Protein AF-A0A735VTB1-F1 (afdb_monomer_lite)

Secondary structure (DSSP, 8-state):
-HHHHHHHHHHT-------PEEETTEEEES--TTS--EETTBPPS---EEESSSTT-TTSEEE-

Organism: NCBI:txid1192842

Foldseek 3Di:
DVVVVVVVVVVPDDDDDQDFDDDPVWTWRCPDPVRAIDTVNDGDPDWDWDAPDDPPPPVRIDID

pLDDT: mean 88.19, std 7.37, range [62.56, 97.25]

Radius of gyration: 19.73 Å; chains: 1; bounding box: 56×38×30 Å

Structure (mmCIF, N/CA/C/O backbone):
data_AF-A0A735VTB1-F1
#
_entry.id   AF-A0A735VTB1-F1
#
loop_
_atom_site.group_PDB
_atom_site.id
_atom_site.type_symbol
_atom_site.label_atom_id
_atom_site.label_alt_id
_atom_site.label_comp_id
_atom_site.label_asym_id
_atom_site.label_entity_id
_atom_site.label_seq_id
_atom_site.pdbx_PDB_ins_code
_atom_site.Cartn_x
_atom_site.Cartn_y
_atom_site.Cartn_z
_atom_site.occupancy
_atom_site.B_iso_or_equiv
_atom_site.auth_seq_id
_atom_site.auth_comp_id
_atom_site.auth_asym_id
_atom_site.auth_atom_id
_atom_site.pdbx_PDB_model_num
ATOM 1 N N . MET A 1 1 ? 38.141 25.650 19.061 1.00 62.56 1 MET A N 1
ATOM 2 C CA . MET A 1 1 ? 36.721 26.083 19.030 1.00 62.56 1 MET A CA 1
ATOM 3 C C . MET A 1 1 ? 36.026 25.802 17.695 1.00 62.56 1 MET A C 1
ATOM 5 O O . MET A 1 1 ? 35.027 25.102 17.716 1.00 62.56 1 MET A O 1
ATOM 9 N N . LYS A 1 2 ? 36.554 26.224 16.530 1.00 72.12 2 LYS A N 1
ATOM 10 C CA . LYS A 1 2 ? 35.930 25.946 15.208 1.00 72.12 2 LYS A CA 1
ATOM 11 C C . LYS A 1 2 ? 35.608 24.463 14.931 1.00 72.12 2 LYS A C 1
ATOM 13 O O . LYS A 1 2 ? 34.550 24.167 14.397 1.00 72.12 2 LYS A O 1
ATOM 18 N N . ARG A 1 3 ? 36.483 23.530 15.333 1.00 79.25 3 ARG A N 1
ATOM 19 C CA . ARG A 1 3 ? 36.264 22.077 15.155 1.00 79.25 3 ARG A CA 1
ATOM 20 C C . ARG A 1 3 ? 35.124 21.519 16.023 1.00 79.25 3 ARG A C 1
ATOM 22 O O . ARG A 1 3 ? 34.396 20.650 15.569 1.00 79.25 3 ARG A O 1
ATOM 29 N N . LEU A 1 4 ? 34.948 22.055 1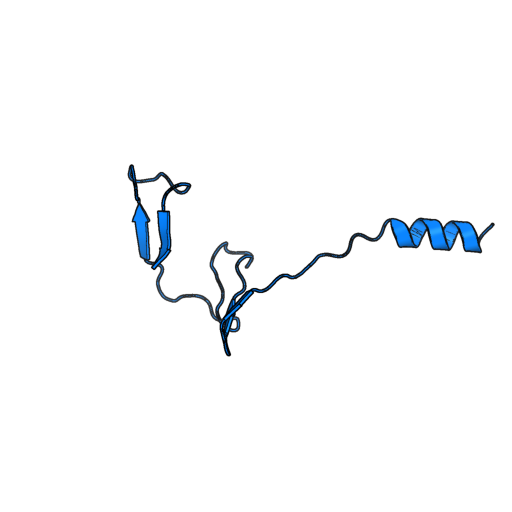7.235 1.00 84.62 4 LEU A N 1
ATOM 30 C CA . LEU A 1 4 ? 33.849 21.687 18.141 1.00 84.62 4 LEU A CA 1
ATOM 31 C C . LEU A 1 4 ? 32.506 22.237 17.637 1.00 84.62 4 LEU A C 1
ATOM 33 O O . LEU A 1 4 ? 31.504 21.537 17.683 1.00 84.62 4 LEU A O 1
ATOM 37 N N . LEU A 1 5 ? 32.510 23.455 17.084 1.00 85.62 5 LEU A N 1
ATOM 38 C CA . LEU A 1 5 ? 31.344 24.046 16.417 1.00 85.62 5 LEU A CA 1
ATOM 39 C C . LEU A 1 5 ? 30.903 23.241 15.184 1.00 85.62 5 LEU A C 1
ATOM 41 O O . LEU A 1 5 ? 29.710 23.022 15.005 1.00 85.62 5 LEU A O 1
ATOM 45 N N . LEU A 1 6 ? 31.844 22.753 14.365 1.00 87.19 6 LEU A N 1
ATOM 46 C CA . LEU A 1 6 ? 31.515 21.880 13.229 1.00 87.19 6 LEU A CA 1
ATOM 47 C C . LEU A 1 6 ? 30.900 20.545 13.675 1.00 87.19 6 LEU A C 1
ATOM 49 O O . LEU A 1 6 ? 29.935 20.087 13.072 1.00 87.19 6 LEU A O 1
ATOM 53 N N . ALA A 1 7 ? 31.447 19.931 14.727 1.00 86.19 7 ALA A N 1
ATOM 54 C CA . ALA A 1 7 ? 30.930 18.669 15.252 1.00 86.19 7 ALA A CA 1
ATOM 55 C C . ALA A 1 7 ? 29.504 18.822 15.809 1.00 86.19 7 ALA A C 1
ATOM 57 O O . ALA A 1 7 ? 28.651 17.982 15.539 1.00 86.19 7 ALA A O 1
ATOM 58 N N . ALA A 1 8 ? 29.226 19.923 16.516 1.00 87.50 8 ALA A N 1
ATOM 59 C CA . ALA A 1 8 ? 27.886 20.232 17.008 1.00 87.50 8 ALA A CA 1
ATOM 60 C C . ALA A 1 8 ? 26.871 20.429 15.866 1.00 87.50 8 ALA A C 1
ATOM 62 O O . ALA A 1 8 ? 25.734 19.983 15.977 1.00 87.50 8 ALA A O 1
ATOM 63 N N . LEU A 1 9 ? 27.285 21.038 14.749 1.00 87.44 9 LEU A N 1
ATOM 64 C CA . LEU A 1 9 ? 26.417 21.240 13.586 1.00 87.44 9 LEU A CA 1
ATOM 65 C C . LEU A 1 9 ? 26.044 19.919 12.891 1.00 87.44 9 LEU A C 1
ATOM 67 O O . LEU A 1 9 ? 24.905 19.764 12.456 1.00 87.44 9 LEU A O 1
ATOM 71 N N . LEU A 1 10 ? 26.972 18.956 12.811 1.00 86.50 10 LEU A N 1
ATOM 72 C CA . LEU A 1 10 ? 26.709 17.653 12.186 1.00 86.50 10 LEU A CA 1
ATOM 73 C C . LEU A 1 10 ? 25.669 16.815 12.945 1.00 86.50 10 LEU A C 1
ATOM 75 O O . LEU A 1 10 ? 24.933 16.060 12.317 1.00 86.50 10 LEU A O 1
ATOM 79 N N . VAL A 1 11 ? 25.583 16.952 14.272 1.00 84.38 11 VAL A N 1
ATOM 80 C CA . VAL A 1 11 ? 24.619 16.206 15.106 1.00 84.38 11 VAL A CA 1
ATOM 81 C C . VAL A 1 11 ? 23.172 16.644 14.845 1.00 84.38 11 VAL A C 1
ATOM 83 O O . VAL A 1 11 ? 22.249 15.854 15.020 1.00 84.38 11 VAL A O 1
ATOM 86 N N . CYS A 1 12 ? 22.956 17.873 14.371 1.00 85.56 12 CYS A N 1
ATOM 87 C CA . CYS A 1 12 ? 21.619 18.392 14.072 1.00 85.56 12 CYS A CA 1
ATOM 88 C C . CYS A 1 12 ? 21.052 17.909 12.725 1.00 85.56 12 CYS A C 1
ATOM 90 O O . CYS A 1 12 ? 19.900 18.206 12.404 1.00 85.56 12 CYS A O 1
ATOM 92 N N . ILE A 1 13 ? 21.833 17.186 11.919 1.00 84.94 13 ILE A N 1
ATOM 93 C CA . ILE A 1 13 ? 21.385 16.691 10.617 1.00 84.94 13 ILE A CA 1
ATOM 94 C C . ILE A 1 13 ? 20.544 15.432 10.846 1.00 84.94 13 ILE A C 1
ATOM 96 O O . ILE A 1 13 ? 21.061 14.340 11.067 1.00 84.94 13 ILE A O 1
ATOM 100 N N . SER A 1 14 ? 19.223 15.590 10.804 1.00 81.38 14 SER A N 1
ATOM 101 C CA . SER A 1 14 ? 18.300 14.454 10.815 1.00 81.38 14 SER A CA 1
ATOM 102 C C . SER A 1 14 ? 18.350 13.743 9.463 1.00 81.38 14 SER A C 1
ATOM 104 O O . SER A 1 14 ? 18.093 14.356 8.428 1.00 81.38 14 SER A O 1
ATOM 106 N N . PHE A 1 15 ? 18.665 12.449 9.460 1.00 77.25 15 PHE A N 1
ATOM 107 C CA . PHE A 1 15 ? 18.586 11.622 8.257 1.00 77.25 15 PHE A CA 1
ATOM 108 C C . PHE A 1 15 ? 17.144 11.157 8.043 1.00 77.25 15 PHE A C 1
ATOM 110 O O . PHE A 1 15 ? 16.524 10.586 8.941 1.00 77.25 15 PHE A O 1
ATOM 117 N N . THR A 1 16 ? 16.603 11.363 6.843 1.00 74.75 16 THR A N 1
ATOM 118 C CA . THR A 1 16 ? 15.331 10.750 6.455 1.00 74.75 16 THR A CA 1
ATOM 119 C C . THR A 1 16 ? 15.571 9.277 6.148 1.00 74.75 16 THR A C 1
ATOM 121 O O . THR A 1 16 ? 16.279 8.945 5.197 1.00 74.75 16 THR A O 1
ATOM 124 N N . SER A 1 17 ? 14.988 8.386 6.947 1.00 72.19 17 SER A N 1
ATOM 125 C CA . SER A 1 17 ? 15.000 6.953 6.654 1.00 72.19 17 SER A CA 1
ATOM 126 C C . SER A 1 17 ? 13.980 6.642 5.557 1.00 72.19 17 SER A C 1
ATOM 128 O O . SER A 1 17 ? 12.772 6.795 5.761 1.00 72.19 17 SER A O 1
ATOM 130 N N . PHE A 1 18 ? 14.465 6.210 4.392 1.00 69.56 18 PHE A N 1
ATOM 131 C CA . PHE A 1 18 ? 13.641 5.596 3.353 1.00 69.56 18 PHE A CA 1
ATOM 132 C C . PHE A 1 18 ? 13.532 4.100 3.655 1.00 69.56 18 PHE A C 1
ATOM 134 O O . PHE A 1 18 ? 14.376 3.306 3.249 1.00 69.56 18 PHE A O 1
ATOM 141 N N . ALA A 1 19 ? 12.522 3.729 4.437 1.00 72.12 19 ALA A N 1
ATOM 142 C CA . ALA A 1 19 ? 12.227 2.335 4.742 1.00 72.12 19 ALA A CA 1
ATOM 143 C C . ALA A 1 19 ? 11.215 1.788 3.725 1.00 72.12 19 ALA A C 1
ATOM 145 O O . ALA A 1 19 ? 10.010 1.780 3.984 1.00 72.12 19 ALA A O 1
ATOM 146 N N . ASP A 1 20 ? 11.709 1.350 2.568 1.00 82.62 20 ASP A N 1
ATOM 147 C CA . ASP A 1 20 ? 10.914 0.527 1.658 1.00 82.62 20 ASP A CA 1
ATOM 148 C C . ASP A 1 20 ? 10.888 -0.918 2.173 1.00 82.62 20 ASP A C 1
ATOM 150 O O . ASP A 1 20 ? 11.866 -1.433 2.720 1.00 82.62 20 ASP A O 1
ATOM 154 N N . THR A 1 21 ? 9.739 -1.575 2.044 1.00 89.62 21 THR A N 1
ATOM 155 C CA . THR A 1 21 ? 9.563 -2.962 2.487 1.00 89.62 21 THR A CA 1
ATOM 156 C C . THR A 1 21 ? 9.894 -3.910 1.343 1.00 89.62 21 THR A C 1
ATOM 158 O O . THR A 1 21 ? 9.372 -3.752 0.244 1.00 89.62 21 THR A O 1
ATOM 161 N N . GLY A 1 22 ? 10.732 -4.913 1.590 1.00 91.00 22 GLY A N 1
ATOM 162 C CA . GLY A 1 22 ? 11.003 -5.978 0.624 1.00 91.00 22 GLY A CA 1
ATOM 163 C C . GLY A 1 22 ? 10.049 -7.161 0.788 1.00 91.00 22 GLY A C 1
ATOM 164 O O . GLY A 1 22 ? 9.770 -7.587 1.908 1.00 91.00 22 GLY A O 1
ATOM 165 N N . CYS A 1 23 ? 9.591 -7.730 -0.326 1.00 88.25 23 CYS A N 1
ATOM 166 C CA . CYS A 1 23 ? 8.898 -9.015 -0.379 1.00 88.25 23 CYS A CA 1
ATOM 167 C C . CYS A 1 23 ? 9.452 -9.827 -1.557 1.00 88.25 23 CYS A C 1
ATOM 169 O O . CYS A 1 23 ? 9.057 -9.632 -2.705 1.00 88.25 23 CYS A O 1
ATOM 171 N N . GLY A 1 24 ? 10.423 -10.706 -1.292 1.00 92.94 24 GLY A N 1
ATOM 172 C CA . GLY A 1 24 ? 11.132 -11.426 -2.354 1.00 92.94 24 GLY A CA 1
ATOM 173 C C . GLY A 1 24 ? 11.780 -10.453 -3.357 1.00 92.94 24 GLY A C 1
ATOM 174 O O . GLY A 1 24 ? 12.557 -9.601 -2.928 1.00 92.94 24 GLY A O 1
ATOM 175 N N . PRO A 1 25 ? 11.478 -10.544 -4.668 1.00 94.19 25 PRO A N 1
ATOM 176 C CA . PRO A 1 25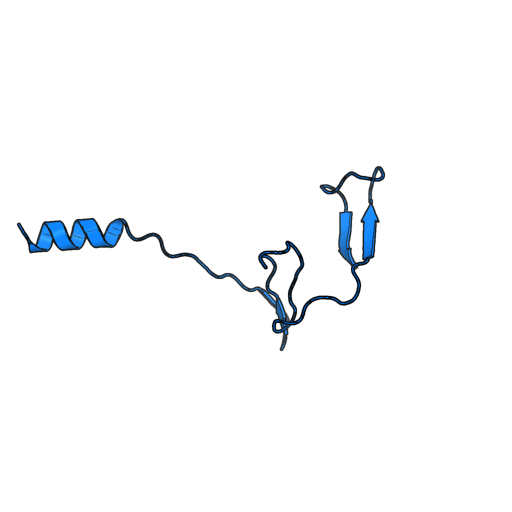 ? 12.033 -9.645 -5.683 1.00 94.19 25 PRO A CA 1
ATOM 177 C C . PRO A 1 25 ? 11.316 -8.285 -5.763 1.00 94.19 25 PRO A C 1
ATOM 179 O O . PRO A 1 25 ? 11.636 -7.482 -6.639 1.00 94.19 25 PRO A O 1
ATOM 182 N N . PHE A 1 26 ? 10.314 -8.039 -4.915 1.00 93.38 26 PHE A N 1
ATOM 183 C CA . PHE A 1 26 ? 9.497 -6.832 -4.961 1.00 93.38 26 PHE A CA 1
ATOM 184 C C . PHE A 1 26 ? 9.913 -5.832 -3.885 1.00 93.38 26 PHE A C 1
ATOM 186 O O . PHE A 1 26 ? 9.997 -6.172 -2.703 1.00 93.38 26 PHE A O 1
ATOM 193 N N . THR A 1 27 ? 10.090 -4.579 -4.296 1.00 93.38 27 THR A N 1
ATOM 194 C CA . THR A 1 27 ? 10.234 -3.430 -3.399 1.00 93.38 27 THR A CA 1
ATOM 195 C C . THR A 1 27 ? 8.893 -2.725 -3.283 1.00 93.38 27 THR A C 1
ATOM 197 O O . THR A 1 27 ? 8.302 -2.332 -4.291 1.00 93.38 27 THR A O 1
ATOM 200 N N . ILE A 1 28 ? 8.418 -2.552 -2.054 1.00 91.88 28 ILE A N 1
ATOM 201 C CA . ILE A 1 28 ? 7.141 -1.925 -1.738 1.00 91.88 28 ILE A CA 1
ATOM 202 C C . ILE A 1 28 ? 7.400 -0.592 -1.041 1.00 91.88 28 ILE A C 1
ATOM 204 O O . ILE A 1 28 ? 7.899 -0.547 0.086 1.00 91.88 28 ILE A O 1
ATOM 208 N N . ASN A 1 29 ? 7.017 0.495 -1.704 1.00 91.81 29 ASN A N 1
ATOM 209 C CA . ASN A 1 29 ? 7.035 1.835 -1.135 1.00 91.81 29 ASN A CA 1
ATOM 210 C C . ASN A 1 29 ? 5.625 2.204 -0.666 1.00 91.81 29 ASN A C 1
ATOM 212 O O . ASN A 1 29 ? 4.711 2.359 -1.474 1.00 91.81 29 ASN A O 1
ATOM 216 N N . TRP A 1 30 ? 5.452 2.352 0.645 1.00 87.75 30 TRP A N 1
ATOM 217 C CA . TRP A 1 30 ? 4.163 2.679 1.269 1.00 87.75 30 TRP A CA 1
ATOM 218 C C . TRP A 1 30 ? 3.895 4.183 1.391 1.00 87.75 30 TRP A C 1
ATOM 220 O O . TRP A 1 30 ? 2.796 4.579 1.762 1.00 87.75 30 TRP A O 1
ATOM 230 N N . LYS A 1 31 ? 4.901 5.026 1.136 1.00 85.75 31 LYS A N 1
ATOM 231 C CA . LYS A 1 31 ? 4.883 6.468 1.427 1.00 85.75 31 LYS A CA 1
ATOM 232 C C . LYS A 1 31 ? 5.054 7.314 0.167 1.00 85.75 31 LYS A C 1
ATOM 234 O O . LYS A 1 31 ? 5.675 8.377 0.209 1.00 85.75 31 LYS A O 1
ATOM 239 N N . ALA A 1 32 ? 4.514 6.855 -0.959 1.00 86.94 32 ALA A N 1
ATOM 240 C CA . ALA A 1 32 ? 4.457 7.690 -2.149 1.00 86.94 32 ALA A CA 1
ATOM 241 C C . ALA A 1 32 ? 3.591 8.932 -1.878 1.00 86.94 32 ALA A C 1
ATOM 243 O O . ALA A 1 32 ? 2.654 8.898 -1.079 1.00 86.94 32 ALA A O 1
ATOM 244 N N . GLN A 1 33 ? 3.897 10.038 -2.557 1.00 87.88 33 GLN A N 1
ATOM 245 C CA . GLN A 1 33 ? 3.273 11.340 -2.291 1.00 87.88 33 GLN A CA 1
ATOM 246 C C . GLN A 1 33 ? 1.750 11.368 -2.499 1.00 87.88 33 GLN A C 1
ATOM 248 O O . GLN A 1 33 ? 1.080 12.204 -1.904 1.00 87.88 33 GLN A O 1
ATOM 253 N N . ASP A 1 34 ? 1.199 10.466 -3.316 1.00 89.75 34 ASP A N 1
ATOM 254 C CA . ASP A 1 34 ? -0.245 10.364 -3.561 1.00 89.75 34 ASP A CA 1
ATOM 255 C C . ASP A 1 34 ? -0.969 9.401 -2.605 1.00 89.75 34 ASP A C 1
ATOM 257 O O . ASP A 1 34 ? -2.143 9.103 -2.813 1.00 89.75 34 ASP A O 1
ATOM 261 N N . GLY A 1 35 ? -0.280 8.901 -1.574 1.00 86.06 35 GLY A N 1
ATOM 262 C CA . GLY A 1 35 ? -0.849 8.021 -0.551 1.00 86.06 35 GLY A CA 1
ATOM 263 C C . GLY A 1 35 ? -1.097 6.581 -1.008 1.00 86.06 35 GLY A C 1
ATOM 264 O O . GLY A 1 35 ? -1.599 5.775 -0.228 1.00 86.06 35 GLY A O 1
ATOM 265 N N . LEU A 1 36 ? -0.743 6.232 -2.247 1.00 89.88 36 LEU A N 1
ATOM 266 C CA . LEU A 1 36 ? -0.880 4.876 -2.771 1.00 89.88 36 LEU A CA 1
ATOM 267 C C . LEU A 1 36 ? 0.453 4.134 -2.692 1.00 89.88 36 LEU A C 1
ATOM 269 O O . LEU A 1 36 ? 1.511 4.703 -2.959 1.00 89.88 36 LEU A O 1
ATOM 273 N N . ALA A 1 37 ? 0.405 2.835 -2.403 1.00 90.44 37 ALA A N 1
ATOM 274 C CA . ALA A 1 37 ? 1.603 2.006 -2.440 1.00 90.44 37 ALA A CA 1
ATOM 275 C C . ALA A 1 37 ? 2.229 1.997 -3.849 1.00 90.44 37 ALA A C 1
ATOM 277 O O . ALA A 1 37 ? 1.552 2.241 -4.851 1.00 90.44 37 ALA A O 1
ATOM 278 N N . ARG A 1 38 ? 3.530 1.719 -3.941 1.00 93.06 38 ARG A N 1
ATOM 279 C CA . ARG A 1 38 ? 4.214 1.398 -5.199 1.00 93.06 38 ARG A CA 1
ATOM 280 C C . ARG A 1 38 ? 4.881 0.047 -5.086 1.00 93.06 38 ARG A C 1
ATOM 282 O O . ARG A 1 38 ? 5.578 -0.194 -4.107 1.00 93.06 38 ARG A O 1
ATOM 289 N N . ILE A 1 39 ? 4.722 -0.783 -6.108 1.00 93.00 39 ILE A N 1
ATOM 290 C CA . ILE A 1 39 ? 5.462 -2.040 -6.247 1.00 93.00 39 ILE A CA 1
ATOM 291 C C . ILE A 1 39 ? 6.466 -1.833 -7.372 1.00 93.00 39 ILE A C 1
ATOM 293 O O . ILE A 1 39 ? 6.079 -1.517 -8.493 1.00 93.00 39 ILE A O 1
ATOM 297 N N . ASN A 1 40 ? 7.760 -1.935 -7.065 1.00 93.56 40 ASN A N 1
ATOM 298 C CA . ASN A 1 40 ? 8.847 -1.654 -8.010 1.00 93.56 40 ASN A CA 1
ATOM 299 C C . ASN A 1 40 ? 8.692 -0.284 -8.706 1.00 93.56 40 ASN A C 1
ATOM 301 O O . ASN A 1 40 ? 8.942 -0.138 -9.899 1.00 93.56 40 ASN A O 1
ATOM 305 N N . GLY A 1 41 ? 8.219 0.721 -7.961 1.00 92.38 41 GLY A N 1
ATOM 306 C CA . GLY A 1 41 ? 7.972 2.077 -8.466 1.00 92.38 41 GLY A CA 1
ATOM 307 C C . GLY A 1 41 ? 6.671 2.257 -9.260 1.00 92.38 41 GLY A C 1
ATOM 308 O O . GLY A 1 41 ? 6.297 3.393 -9.548 1.00 92.38 41 GLY A O 1
ATOM 309 N N . GLN A 1 42 ? 5.940 1.184 -9.566 1.00 94.25 42 GLN A N 1
ATOM 310 C CA . GLN A 1 42 ? 4.687 1.258 -10.316 1.00 94.25 42 GLN A CA 1
ATOM 311 C C . GLN A 1 42 ? 3.491 1.543 -9.411 1.00 94.25 42 GLN A C 1
ATOM 313 O O . GLN A 1 42 ? 3.378 1.010 -8.304 1.00 94.25 42 GLN A O 1
ATOM 318 N N . LYS A 1 43 ? 2.600 2.416 -9.889 1.00 93.19 43 LYS A N 1
ATOM 319 C CA . LYS A 1 43 ? 1.334 2.754 -9.232 1.00 93.19 43 LYS A CA 1
ATOM 320 C C . LYS A 1 43 ? 0.322 1.620 -9.445 1.00 93.19 43 LYS A C 1
ATOM 322 O O . LYS A 1 43 ? 0.258 1.105 -10.557 1.00 93.19 43 LYS A O 1
ATOM 327 N N . PRO A 1 44 ? -0.479 1.250 -8.431 1.00 90.75 44 PRO A N 1
ATOM 328 C CA . PRO A 1 44 ? -1.561 0.292 -8.613 1.00 90.75 44 PRO A CA 1
ATOM 329 C C . PRO A 1 44 ? -2.596 0.827 -9.608 1.00 90.75 44 PRO A C 1
ATOM 331 O O . PRO A 1 44 ? -3.001 1.988 -9.528 1.00 90.75 44 PRO A O 1
ATOM 334 N N . GLU A 1 45 ? -3.047 -0.030 -10.521 1.00 92.56 45 GLU A N 1
ATOM 335 C CA . GLU A 1 45 ? -4.124 0.289 -11.470 1.00 92.56 45 GLU A CA 1
ATOM 336 C C . GLU A 1 45 ? -5.489 0.327 -10.775 1.00 92.56 45 GLU A C 1
ATOM 338 O O . GLU A 1 45 ? -6.336 1.169 -11.070 1.00 92.56 45 GLU A O 1
ATOM 343 N N . THR A 1 46 ? -5.682 -0.565 -9.804 1.00 90.69 46 THR A N 1
ATOM 344 C CA . THR A 1 46 ? -6.894 -0.674 -8.994 1.00 90.69 46 THR A CA 1
ATOM 345 C C . THR A 1 46 ? -6.530 -0.896 -7.533 1.00 90.69 46 THR A C 1
ATOM 347 O O . THR A 1 46 ? -5.540 -1.564 -7.242 1.00 90.69 46 THR A O 1
ATOM 350 N N . GLN A 1 4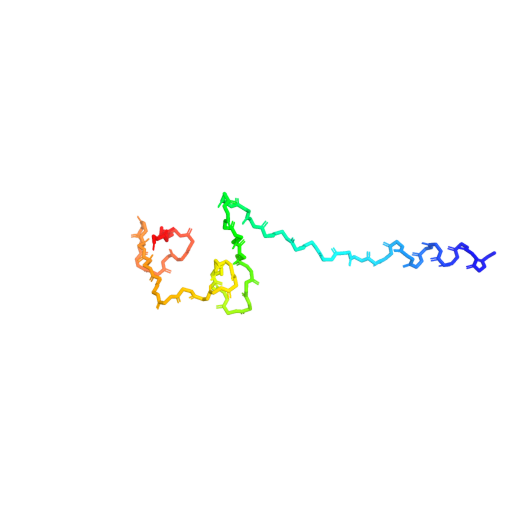7 ? -7.353 -0.394 -6.613 1.00 87.12 47 GLN A N 1
ATOM 351 C CA . GLN A 1 47 ? -7.221 -0.662 -5.183 1.00 87.12 47 GLN A CA 1
ATOM 352 C C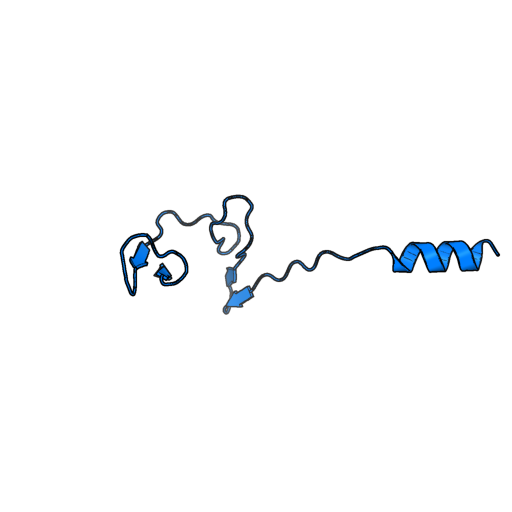 . GLN A 1 47 ? -8.568 -1.113 -4.627 1.00 87.12 47 GLN A C 1
ATOM 354 O O . GLN A 1 47 ? -9.546 -0.363 -4.666 1.00 87.12 47 GLN A O 1
ATO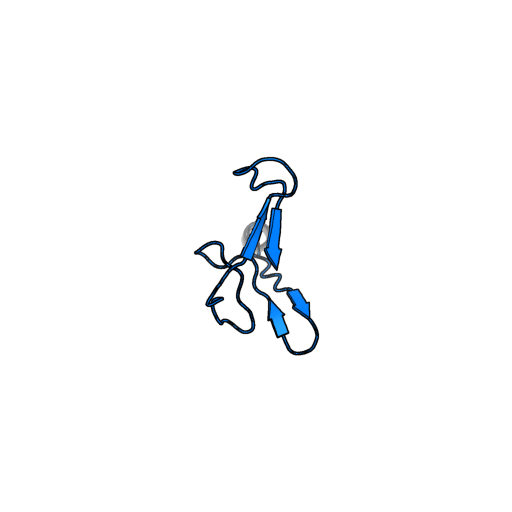M 359 N N . LYS A 1 48 ? -8.627 -2.340 -4.105 1.00 91.06 48 LYS A N 1
ATOM 360 C CA . LYS A 1 48 ? -9.840 -2.861 -3.484 1.00 91.06 48 LYS A CA 1
ATOM 361 C C . LYS A 1 48 ? -9.798 -2.586 -1.986 1.00 91.06 48 LYS A C 1
ATOM 363 O O . LYS A 1 48 ? -8.944 -3.101 -1.272 1.00 91.06 48 LYS A O 1
ATOM 368 N N . ILE A 1 49 ? -10.755 -1.794 -1.510 1.00 91.88 49 ILE A N 1
ATOM 369 C CA . ILE A 1 49 ? -10.913 -1.467 -0.090 1.00 91.88 49 ILE A CA 1
ATOM 370 C C . ILE A 1 49 ? -12.166 -2.160 0.434 1.00 91.88 49 ILE A C 1
ATOM 372 O O . ILE A 1 49 ? -13.260 -1.971 -0.098 1.00 91.88 49 ILE A O 1
ATOM 376 N N . THR A 1 50 ? -12.006 -2.941 1.500 1.00 96.12 50 THR A N 1
ATOM 377 C CA . THR A 1 50 ? -13.123 -3.539 2.239 1.00 96.12 50 THR A CA 1
ATOM 378 C C . THR A 1 50 ? -13.175 -2.935 3.636 1.00 96.12 50 THR A C 1
ATOM 380 O O . THR A 1 50 ? -12.232 -3.098 4.408 1.00 96.12 50 THR A O 1
ATOM 383 N N . PHE A 1 51 ? -14.269 -2.249 3.972 1.00 96.94 51 PHE A N 1
ATOM 384 C CA . PHE A 1 51 ? -14.502 -1.754 5.331 1.00 96.94 51 PHE A CA 1
ATOM 385 C C . PHE A 1 51 ? -14.870 -2.926 6.242 1.00 96.94 51 PHE A C 1
ATOM 387 O O . PHE A 1 51 ? -15.839 -3.634 5.977 1.00 96.94 51 PHE A O 1
ATOM 394 N N . LEU A 1 52 ? -14.091 -3.132 7.302 1.00 97.25 52 LEU A N 1
ATOM 395 C CA . LEU A 1 52 ? -14.275 -4.247 8.238 1.00 97.25 52 LEU A CA 1
ATOM 396 C C . LEU A 1 52 ? -15.392 -3.985 9.254 1.00 97.25 52 LEU A C 1
ATOM 398 O O . LEU A 1 52 ? -15.914 -4.920 9.855 1.00 97.25 52 LEU A O 1
ATOM 402 N N . LYS A 1 53 ? -15.740 -2.711 9.453 1.00 96.38 53 LYS A N 1
ATOM 403 C CA . LYS A 1 53 ? -16.810 -2.256 10.344 1.00 96.38 53 LYS A CA 1
ATOM 404 C C . LYS A 1 53 ? -17.856 -1.483 9.543 1.00 96.38 53 LYS A C 1
ATOM 406 O O . LYS A 1 53 ? -18.622 -2.067 8.785 1.00 96.38 53 LYS A O 1
ATOM 411 N N . GLN A 1 54 ? -17.877 -0.162 9.693 1.00 96.94 54 GLN A N 1
ATOM 412 C CA . GLN A 1 54 ? -18.802 0.726 9.000 1.00 96.94 54 GLN A CA 1
ATOM 413 C C . GLN A 1 54 ? -18.151 1.346 7.763 1.00 96.94 54 GLN A C 1
ATOM 415 O O . GLN A 1 54 ? -16.945 1.592 7.722 1.00 96.94 54 GLN A O 1
ATOM 420 N N . LYS A 1 55 ? -18.959 1.624 6.738 1.00 95.94 55 LYS A N 1
ATOM 421 C CA . LYS A 1 55 ? -18.484 2.286 5.520 1.00 95.94 55 LYS A CA 1
ATOM 422 C C . LYS A 1 55 ? -17.895 3.659 5.868 1.00 95.94 55 LYS A C 1
ATOM 424 O O . LYS A 1 55 ? -18.557 4.458 6.520 1.00 95.94 55 LYS A O 1
ATOM 429 N N . GLY A 1 56 ? -16.681 3.932 5.393 1.00 95.00 56 GLY A N 1
ATOM 430 C CA . GLY A 1 56 ? -15.961 5.186 5.645 1.00 95.00 56 GLY A CA 1
ATOM 431 C C . GLY A 1 56 ? -15.017 5.158 6.853 1.00 95.00 56 GLY A C 1
ATOM 432 O O . GLY A 1 56 ? -14.295 6.1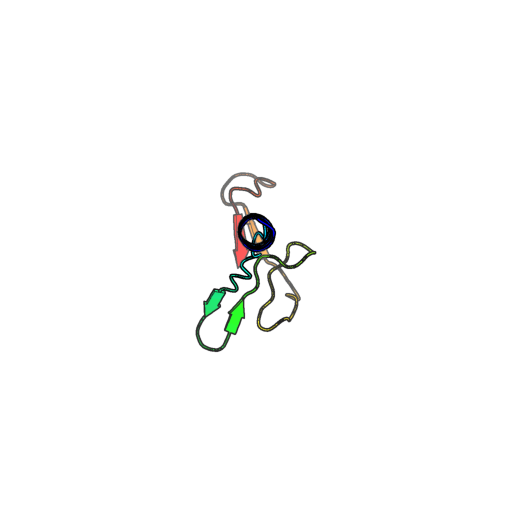26 7.062 1.00 95.00 56 GLY A O 1
ATOM 433 N N . ASP A 1 57 ? -14.977 4.064 7.615 1.00 96.19 57 ASP A N 1
ATOM 434 C CA . ASP A 1 57 ? -13.997 3.849 8.686 1.00 96.19 57 ASP A CA 1
ATOM 435 C C . ASP A 1 57 ? -12.646 3.404 8.095 1.00 96.19 57 ASP A C 1
ATOM 437 O O . ASP A 1 57 ? -12.349 2.212 8.003 1.00 96.19 57 ASP A O 1
ATOM 441 N N . TYR A 1 58 ? -11.853 4.372 7.621 1.00 91.62 58 TYR A N 1
ATOM 442 C CA . TYR A 1 58 ? -10.550 4.128 6.984 1.00 91.62 58 TYR A CA 1
ATOM 443 C C . TYR A 1 58 ? -9.477 3.599 7.944 1.00 91.62 58 TYR A C 1
ATOM 445 O O . TYR A 1 58 ? -8.483 3.044 7.482 1.00 91.62 58 TYR A O 1
ATOM 453 N N . ASP A 1 59 ? -9.705 3.693 9.254 1.00 94.31 59 ASP A N 1
ATOM 454 C CA . ASP A 1 59 ? -8.842 3.080 10.265 1.00 94.31 59 ASP A CA 1
ATOM 455 C C . ASP A 1 59 ? -9.066 1.558 10.358 1.00 94.31 59 ASP A C 1
ATOM 457 O O . ASP A 1 59 ? -8.243 0.835 10.918 1.00 94.31 59 ASP A O 1
ATOM 461 N N . ASN A 1 60 ? -10.175 1.048 9.803 1.00 95.94 60 ASN A N 1
ATOM 462 C CA . ASN A 1 60 ? -10.574 -0.358 9.870 1.00 95.94 60 ASN A CA 1
ATOM 463 C C . ASN A 1 60 ? -10.869 -0.919 8.471 1.00 95.94 60 ASN A C 1
ATOM 465 O O . ASN A 1 60 ? -11.974 -1.396 8.184 1.00 95.94 60 ASN A O 1
ATOM 469 N N . VAL A 1 61 ? -9.863 -0.883 7.594 1.00 94.31 61 VAL A N 1
ATOM 470 C CA . VAL A 1 61 ? -9.951 -1.424 6.231 1.00 94.31 61 VAL A CA 1
ATOM 471 C C . VAL A 1 61 ? -9.026 -2.613 6.009 1.00 94.31 61 VAL A C 1
ATOM 473 O O . VAL A 1 61 ? -7.929 -2.689 6.554 1.00 94.31 61 VAL A O 1
ATOM 476 N N . ASN A 1 62 ? -9.467 -3.525 5.147 1.00 92.62 62 ASN A N 1
ATOM 477 C CA . ASN A 1 62 ? -8.606 -4.503 4.500 1.00 92.62 62 ASN A CA 1
ATOM 478 C C . ASN A 1 62 ? -8.368 -4.075 3.046 1.00 92.62 62 ASN A C 1
ATOM 480 O O . ASN A 1 62 ? -9.327 -3.805 2.313 1.00 92.62 62 ASN A O 1
ATOM 484 N N . ILE A 1 63 ? -7.097 -4.013 2.658 1.00 88.25 63 ILE A N 1
ATOM 485 C CA . ILE A 1 63 ? -6.643 -3.701 1.304 1.00 88.25 63 ILE A CA 1
ATOM 486 C C . ILE A 1 63 ? -6.195 -5.021 0.667 1.00 88.25 63 ILE A C 1
ATOM 488 O O . ILE A 1 63 ? -5.291 -5.671 1.191 1.00 88.25 63 ILE A O 1
ATOM 492 N N . GLN A 1 64 ? -6.848 -5.408 -0.433 1.00 78.50 64 GLN A N 1
ATOM 493 C CA . GLN A 1 64 ? -6.533 -6.602 -1.235 1.00 78.50 64 GLN A CA 1
ATOM 494 C C . GLN A 1 64 ? -6.033 -6.218 -2.622 1.00 78.50 64 GLN A C 1
ATOM 496 O O . GLN A 1 64 ? -6.583 -5.243 -3.191 1.00 78.50 64 GLN A O 1
#

Sequence (64 aa):
MKRLLLAALLVCISFTSFADTGCGPFTINWKAQDGLARINGQKPETQKITFLKQKGDYDNVNIQ